Protein AF-A0A975LKQ4-F1 (afdb_monomer_lite)

pLDDT: mean 91.07, std 13.14, range [32.56, 98.69]

Structure (mmCIF, N/CA/C/O backbone):
data_AF-A0A975LKQ4-F1
#
_entry.id   AF-A0A975LKQ4-F1
#
loop_
_atom_site.group_PDB
_atom_site.id
_atom_site.type_symbol
_atom_site.label_atom_id
_atom_site.label_alt_id
_atom_site.label_comp_id
_atom_site.label_asym_id
_atom_site.label_entity_id
_atom_site.label_seq_id
_atom_site.pdbx_PDB_ins_code
_atom_site.Cartn_x
_atom_site.Cartn_y
_atom_site.Cartn_z
_atom_site.occupancy
_atom_site.B_iso_or_equiv
_atom_site.auth_seq_id
_atom_site.auth_comp_id
_atom_site.auth_asym_id
_atom_site.auth_atom_id
_atom_site.pdbx_PDB_model_num
ATOM 1 N N . MET A 1 1 ? 1.524 -15.321 -10.109 1.00 89.75 1 MET A N 1
ATOM 2 C CA . MET A 1 1 ? 2.190 -14.269 -9.319 1.00 89.75 1 MET A CA 1
ATOM 3 C C . MET A 1 1 ? 1.401 -12.997 -9.518 1.00 89.75 1 MET A C 1
ATOM 5 O O . MET A 1 1 ? 1.255 -12.568 -10.651 1.00 89.75 1 MET A O 1
ATOM 9 N N . ARG A 1 2 ? 0.826 -12.473 -8.449 1.00 96.94 2 ARG A N 1
ATOM 10 C CA . ARG A 1 2 ? -0.035 -11.293 -8.397 1.00 96.94 2 ARG A CA 1
ATOM 11 C C . ARG A 1 2 ? 0.632 -10.290 -7.458 1.00 96.94 2 ARG A C 1
ATOM 13 O O . ARG A 1 2 ? 1.431 -10.698 -6.614 1.00 96.94 2 ARG A O 1
ATOM 20 N N . PHE A 1 3 ? 0.336 -9.003 -7.586 1.00 98.31 3 PHE A N 1
ATOM 21 C CA . PHE A 1 3 ? 0.918 -7.991 -6.699 1.00 98.31 3 PHE A CA 1
ATOM 22 C C . PHE A 1 3 ? -0.169 -7.232 -5.952 1.00 98.31 3 PHE A C 1
ATOM 24 O O . PHE A 1 3 ? -1.154 -6.791 -6.545 1.00 98.31 3 PHE A O 1
ATOM 31 N N . PHE A 1 4 ? 0.041 -7.062 -4.651 1.00 98.56 4 PHE A N 1
ATOM 32 C CA . PHE A 1 4 ? -0.786 -6.240 -3.779 1.00 98.56 4 PHE A CA 1
ATOM 33 C C . PHE A 1 4 ? -0.001 -4.984 -3.397 1.00 98.56 4 PHE A C 1
ATOM 35 O O . PHE A 1 4 ? 0.890 -5.029 -2.551 1.00 98.56 4 PHE A O 1
ATOM 42 N N . ILE A 1 5 ? -0.297 -3.871 -4.066 1.00 98.69 5 ILE A N 1
ATOM 43 C CA . ILE A 1 5 ? 0.370 -2.584 -3.871 1.00 98.69 5 ILE A CA 1
ATOM 44 C C . ILE A 1 5 ? -0.491 -1.727 -2.956 1.00 98.69 5 ILE A C 1
ATOM 46 O O . ILE A 1 5 ? -1.652 -1.482 -3.277 1.00 98.69 5 ILE A O 1
ATOM 50 N N . TRP A 1 6 ? 0.053 -1.243 -1.845 1.00 98.44 6 TRP A N 1
ATOM 51 C CA . TRP A 1 6 ? -0.738 -0.505 -0.862 1.00 98.44 6 TRP A CA 1
ATOM 52 C C . TRP A 1 6 ? 0.052 0.603 -0.170 1.00 98.44 6 TRP A C 1
ATOM 54 O O . TRP A 1 6 ? 1.281 0.552 -0.079 1.00 98.44 6 TRP A O 1
ATOM 64 N N . ASP A 1 7 ? -0.686 1.603 0.305 1.00 97.94 7 ASP A N 1
ATOM 65 C CA . ASP A 1 7 ? -0.182 2.767 1.031 1.00 97.94 7 ASP A CA 1
ATOM 66 C C . ASP A 1 7 ? -1.184 3.188 2.120 1.00 97.94 7 ASP A C 1
ATOM 68 O O . ASP A 1 7 ? -2.395 2.944 2.015 1.00 97.94 7 ASP A O 1
ATOM 72 N N . THR A 1 8 ? -0.687 3.800 3.195 1.00 97.19 8 THR A N 1
ATOM 73 C CA . THR A 1 8 ? -1.501 4.211 4.339 1.00 97.19 8 THR A CA 1
ATOM 74 C C . THR A 1 8 ? -1.323 5.665 4.733 1.00 97.19 8 THR A C 1
ATOM 76 O O . THR A 1 8 ? -0.229 6.188 4.943 1.00 97.19 8 THR A O 1
ATOM 79 N N . GLU A 1 9 ? -2.456 6.275 5.052 1.00 96.81 9 GLU A N 1
ATOM 80 C CA . GLU A 1 9 ? -2.549 7.593 5.643 1.00 96.81 9 GLU A CA 1
ATOM 81 C C . GLU A 1 9 ? -2.710 7.504 7.163 1.00 96.81 9 GLU A C 1
ATOM 83 O O . GLU A 1 9 ? -3.554 6.776 7.699 1.00 96.81 9 GLU A O 1
ATOM 88 N N . ARG A 1 10 ? -1.877 8.264 7.889 1.00 94.88 10 ARG A N 1
ATOM 89 C CA . ARG A 1 10 ? -1.653 8.034 9.323 1.00 94.88 10 ARG A CA 1
ATOM 90 C C . ARG A 1 10 ? -1.728 9.296 10.166 1.00 94.88 10 ARG A C 1
ATOM 92 O O . ARG A 1 10 ? -1.297 10.383 9.791 1.00 94.88 10 ARG A O 1
ATOM 99 N N . ILE A 1 11 ? -2.165 9.118 11.404 1.00 92.31 11 ILE A N 1
ATOM 100 C CA . ILE A 1 11 ? -2.037 10.086 12.486 1.00 92.31 11 ILE A CA 1
ATOM 101 C C . ILE A 1 11 ? -0.830 9.715 13.348 1.00 92.31 11 ILE A C 1
ATOM 103 O O . ILE A 1 11 ? -0.738 8.599 13.863 1.00 92.31 11 ILE A O 1
ATOM 107 N N . LYS A 1 12 ? 0.075 10.685 13.565 1.00 85.81 12 LYS A N 1
ATOM 108 C CA . LYS A 1 12 ? 1.294 10.506 14.381 1.00 85.81 12 LYS A CA 1
ATOM 109 C C . LYS A 1 12 ? 2.088 9.252 13.956 1.00 85.81 12 LYS A C 1
ATOM 111 O O . LYS A 1 12 ? 2.554 8.499 14.808 1.00 85.81 12 LYS A O 1
ATOM 116 N N . ASN A 1 13 ? 2.164 9.007 12.645 1.00 79.12 13 ASN A N 1
ATOM 117 C CA . ASN A 1 13 ? 2.889 7.907 11.992 1.00 79.12 13 ASN A CA 1
ATOM 118 C C . ASN A 1 13 ? 2.483 6.482 12.417 1.00 79.12 13 ASN A C 1
ATOM 120 O O . ASN A 1 13 ? 3.205 5.539 12.118 1.00 79.12 13 ASN A O 1
ATOM 124 N N . THR A 1 14 ? 1.364 6.308 13.128 1.00 81.31 14 THR A N 1
ATOM 125 C CA . THR A 1 14 ? 0.987 5.009 13.717 1.00 81.31 14 THR A CA 1
ATOM 126 C C . THR A 1 14 ? -0.477 4.664 13.509 1.00 81.31 14 THR A C 1
ATOM 128 O O . THR A 1 14 ? -0.771 3.549 13.108 1.00 81.31 14 THR A O 1
ATOM 131 N N . LYS A 1 15 ? -1.402 5.598 13.749 1.00 92.62 15 LYS A N 1
ATOM 132 C CA . LYS A 1 15 ? -2.841 5.336 13.609 1.00 92.62 15 LYS A CA 1
ATOM 133 C C . LYS A 1 15 ? -3.277 5.518 12.160 1.00 92.62 15 LYS A C 1
ATOM 135 O O . LYS A 1 15 ? -3.417 6.659 11.721 1.00 92.62 15 LYS A O 1
ATOM 140 N N . ILE A 1 16 ? -3.449 4.421 11.442 1.00 96.75 16 ILE A N 1
ATOM 141 C CA . ILE A 1 16 ? -3.985 4.383 10.079 1.00 96.75 16 ILE A CA 1
ATOM 142 C C . ILE A 1 16 ? -5.456 4.784 10.157 1.00 96.75 16 ILE A C 1
ATOM 144 O O . ILE A 1 16 ? -6.225 4.145 10.862 1.00 96.75 16 ILE A O 1
ATOM 148 N N . TYR A 1 17 ? -5.820 5.868 9.478 1.00 97.06 17 TYR A N 1
ATOM 149 C CA . TYR A 1 17 ? -7.219 6.299 9.358 1.00 97.06 17 TYR A CA 1
ATOM 150 C C . TYR A 1 17 ? -7.767 6.058 7.951 1.00 97.06 17 TYR A C 1
ATOM 152 O O . TYR A 1 17 ? -8.977 6.091 7.743 1.00 97.06 17 TYR A O 1
ATOM 160 N N . MET A 1 18 ? -6.878 5.840 6.981 1.00 97.56 18 MET A N 1
ATOM 161 C CA . MET A 1 18 ? -7.237 5.556 5.603 1.00 97.56 18 MET A CA 1
ATOM 162 C C . MET A 1 18 ? -6.123 4.740 4.940 1.00 97.56 18 MET A C 1
ATOM 164 O O . MET A 1 18 ? -4.944 4.946 5.226 1.00 97.56 18 MET A O 1
ATOM 168 N N . LEU A 1 19 ? -6.500 3.810 4.073 1.00 98.00 19 LEU A N 1
ATOM 169 C CA . LEU A 1 19 ? -5.607 2.933 3.319 1.00 98.00 19 LEU A CA 1
ATOM 170 C C . LEU A 1 19 ? -6.067 2.920 1.865 1.00 98.00 19 LEU A C 1
ATOM 172 O O . LEU A 1 19 ? -7.265 2.912 1.601 1.00 98.00 19 LEU A O 1
ATOM 176 N N . GLY A 1 20 ? -5.127 2.928 0.930 1.00 98.25 20 GLY A N 1
ATOM 177 C CA . GLY A 1 20 ? -5.391 2.765 -0.494 1.00 98.25 20 GLY A CA 1
ATOM 178 C C . GLY A 1 20 ? -4.618 1.569 -1.020 1.00 98.25 20 GLY A C 1
ATOM 179 O O . GLY A 1 20 ? -3.469 1.364 -0.631 1.00 98.25 20 GLY A O 1
ATOM 180 N N . TYR A 1 21 ? -5.237 0.771 -1.887 1.00 98.62 21 TYR A N 1
ATOM 181 C CA . TYR A 1 21 ? -4.543 -0.349 -2.508 1.00 98.62 21 TYR A CA 1
ATOM 182 C C . TYR A 1 21 ? -4.958 -0.599 -3.952 1.00 98.62 21 TYR A C 1
ATOM 184 O O . TYR A 1 21 ? -6.049 -0.237 -4.398 1.00 98.62 21 TYR A O 1
ATOM 192 N N . ILE A 1 22 ? -4.060 -1.278 -4.656 1.00 98.50 22 ILE A N 1
ATOM 193 C CA . ILE A 1 22 ? -4.209 -1.780 -6.012 1.00 98.50 22 ILE A CA 1
ATOM 194 C C . ILE A 1 22 ? -3.804 -3.241 -5.998 1.00 98.50 22 ILE A C 1
ATOM 196 O O . ILE A 1 22 ? -2.726 -3.600 -5.526 1.00 98.50 22 ILE A O 1
ATOM 200 N N . TYR A 1 23 ? -4.660 -4.073 -6.563 1.00 98.50 23 TYR A N 1
ATOM 201 C CA . TYR A 1 23 ? -4.370 -5.475 -6.781 1.00 98.50 23 TYR A CA 1
ATOM 202 C C . TYR A 1 23 ? -4.253 -5.738 -8.274 1.00 98.50 23 TYR A C 1
ATOM 204 O O . TYR A 1 23 ? -5.128 -5.326 -9.041 1.00 98.50 23 TYR A O 1
ATOM 212 N N . VAL A 1 24 ? -3.168 -6.387 -8.688 1.00 98.44 24 VAL A N 1
ATOM 213 C CA . VAL A 1 24 ? -2.870 -6.635 -10.103 1.00 98.44 24 VAL A CA 1
ATOM 214 C C . VAL A 1 24 ? -2.507 -8.094 -10.352 1.00 98.44 24 VAL A C 1
ATOM 216 O O . VAL A 1 24 ? -1.969 -8.774 -9.472 1.00 98.44 24 VAL A O 1
ATOM 219 N N . ASP A 1 25 ? -2.794 -8.570 -11.560 1.00 97.69 25 ASP A N 1
ATOM 220 C CA . ASP A 1 25 ? -2.409 -9.907 -12.007 1.00 97.69 25 ASP A CA 1
ATOM 221 C C . ASP A 1 25 ? -0.932 -9.989 -12.446 1.00 97.69 25 ASP A C 1
ATOM 223 O O . ASP A 1 25 ? -0.155 -9.040 -12.304 1.00 97.69 25 ASP A O 1
ATOM 227 N N . SER A 1 26 ? -0.528 -11.152 -12.965 1.00 94.75 26 SER A N 1
ATOM 228 C CA . SER A 1 26 ? 0.834 -11.389 -13.463 1.00 94.75 26 SER A CA 1
ATOM 229 C C . SER A 1 26 ? 1.199 -10.567 -14.692 1.00 94.75 26 SER A C 1
ATOM 231 O O . SER A 1 26 ? 2.380 -10.321 -14.919 1.00 94.75 26 SER A O 1
ATOM 233 N N . ASP A 1 27 ? 0.200 -10.146 -15.462 1.00 96.06 27 ASP A N 1
ATOM 234 C CA . ASP A 1 27 ? 0.368 -9.331 -16.663 1.00 96.06 27 ASP A CA 1
ATOM 235 C C . ASP A 1 27 ? 0.266 -7.831 -16.332 1.00 96.06 27 ASP A C 1
ATOM 237 O O . ASP A 1 27 ? 0.247 -6.981 -17.225 1.00 96.06 27 ASP A O 1
ATOM 241 N N . LEU A 1 28 ? 0.230 -7.497 -15.034 1.00 96.69 28 LEU A N 1
ATOM 242 C CA . LEU A 1 28 ? 0.083 -6.147 -14.499 1.00 96.69 28 LEU A CA 1
ATOM 243 C C . LEU A 1 28 ? -1.248 -5.488 -14.891 1.00 96.69 28 LEU A C 1
ATOM 245 O O . LEU A 1 28 ? -1.356 -4.260 -14.900 1.00 96.69 28 LEU A O 1
ATOM 249 N N . ASN A 1 29 ? -2.287 -6.272 -15.186 1.00 97.81 29 ASN A N 1
ATOM 250 C CA . ASN A 1 29 ? -3.639 -5.740 -15.305 1.00 97.81 29 ASN A CA 1
ATOM 251 C C . ASN A 1 29 ? -4.206 -5.489 -13.912 1.00 97.81 29 ASN A C 1
ATOM 253 O O . ASN A 1 29 ? -4.091 -6.319 -13.009 1.00 97.81 29 ASN A O 1
ATOM 257 N N . ILE A 1 30 ? -4.860 -4.342 -13.742 1.00 98.12 30 ILE A N 1
ATOM 258 C CA . ILE A 1 30 ? -5.480 -3.986 -12.470 1.00 98.12 30 ILE A CA 1
ATOM 259 C C . ILE A 1 30 ? -6.775 -4.781 -12.290 1.00 98.12 30 ILE A C 1
ATOM 261 O O . ILE A 1 30 ? -7.728 -4.593 -13.042 1.00 98.12 30 ILE A O 1
ATOM 265 N N . LEU A 1 31 ? -6.803 -5.634 -11.266 1.00 97.81 31 LEU A N 1
ATOM 266 C CA . LEU A 1 31 ? -7.961 -6.435 -10.871 1.00 97.81 31 LEU A CA 1
ATOM 267 C C . LEU A 1 31 ? -8.901 -5.650 -9.948 1.00 97.81 31 LEU A C 1
ATOM 269 O O . LEU A 1 31 ? -10.119 -5.754 -10.073 1.00 97.81 31 LEU A O 1
ATOM 273 N N . SER A 1 32 ? -8.348 -4.844 -9.036 1.00 97.44 32 SER A N 1
ATOM 274 C CA . SER A 1 32 ? -9.136 -3.977 -8.153 1.00 97.44 32 SER A CA 1
ATOM 275 C C . SER A 1 32 ? -8.345 -2.772 -7.651 1.00 97.44 32 SER A C 1
ATOM 277 O O . SER A 1 32 ? -7.124 -2.835 -7.511 1.00 97.44 32 SER A O 1
ATOM 279 N N . GLN A 1 33 ? -9.059 -1.694 -7.329 1.00 98.06 33 GLN A N 1
ATOM 280 C CA . GLN A 1 33 ? -8.537 -0.496 -6.671 1.00 98.06 33 GLN A CA 1
ATOM 281 C C . GLN A 1 33 ? -9.527 -0.077 -5.600 1.00 98.06 33 GLN A C 1
ATOM 283 O O . GLN A 1 33 ? -10.708 0.073 -5.910 1.00 98.06 33 GLN A O 1
ATOM 288 N N . ASN A 1 34 ? -9.068 0.120 -4.370 1.00 98.12 34 ASN A N 1
ATOM 289 C CA . ASN A 1 34 ? -9.962 0.455 -3.270 1.00 98.12 34 ASN A CA 1
ATOM 290 C C . ASN A 1 34 ? -9.317 1.457 -2.316 1.00 98.12 34 ASN A C 1
ATOM 292 O O . ASN A 1 34 ? -8.096 1.509 -2.158 1.00 98.12 34 ASN A O 1
ATOM 296 N N . ILE A 1 35 ? -10.179 2.234 -1.663 1.00 98.19 35 ILE A N 1
ATOM 297 C CA . ILE A 1 35 ? -9.845 3.044 -0.495 1.00 98.19 35 ILE A CA 1
ATOM 298 C C . ILE A 1 35 ? -10.644 2.482 0.675 1.00 98.19 35 ILE A C 1
ATOM 300 O O . ILE A 1 35 ? -11.840 2.236 0.541 1.00 98.19 35 ILE A O 1
ATOM 304 N N . ILE A 1 36 ? -9.995 2.303 1.818 1.00 98.44 36 ILE A N 1
ATOM 305 C CA . ILE A 1 36 ? -10.619 1.904 3.077 1.00 98.44 36 ILE A CA 1
ATOM 306 C C . ILE A 1 36 ? -10.461 3.057 4.065 1.00 98.44 36 ILE A C 1
ATOM 308 O O . ILE A 1 36 ? -9.371 3.618 4.182 1.00 98.44 36 ILE A O 1
ATOM 312 N N . ILE A 1 37 ? -11.524 3.413 4.783 1.00 98.38 37 ILE A N 1
ATOM 313 C CA . ILE A 1 37 ? -11.505 4.429 5.845 1.00 98.38 37 ILE A CA 1
ATOM 314 C C . ILE A 1 37 ? -11.926 3.784 7.162 1.00 98.38 37 ILE A C 1
ATOM 316 O O . ILE A 1 37 ? -13.011 3.213 7.249 1.00 98.38 37 ILE A O 1
ATOM 320 N N . ASP A 1 38 ? -11.093 3.937 8.193 1.00 97.81 38 ASP A N 1
ATOM 321 C CA . ASP A 1 38 ? -11.433 3.549 9.564 1.00 97.81 38 ASP A CA 1
ATOM 322 C C . ASP A 1 38 ? -12.160 4.706 10.269 1.00 97.81 38 ASP A C 1
ATOM 324 O O . ASP A 1 38 ? -11.541 5.670 10.730 1.00 97.81 38 ASP A O 1
ATOM 328 N N . ASP A 1 39 ? -13.488 4.605 10.365 1.00 96.25 39 ASP A N 1
ATOM 329 C CA . ASP A 1 39 ? -14.352 5.636 10.959 1.00 96.25 39 ASP A CA 1
ATOM 330 C C . ASP A 1 39 ? -14.274 5.669 12.497 1.00 96.25 39 ASP A C 1
ATOM 332 O O . ASP A 1 39 ? -14.790 6.591 13.129 1.00 96.25 39 ASP A O 1
ATOM 336 N N . SER A 1 40 ? -13.595 4.700 13.126 1.00 96.31 40 SER A N 1
ATOM 337 C CA . SER A 1 40 ? -13.324 4.737 14.570 1.00 96.31 40 SER A CA 1
ATOM 338 C C . SER A 1 40 ? -12.249 5.769 14.940 1.00 96.31 40 SER A C 1
ATOM 340 O O . SER A 1 40 ? -12.128 6.175 16.103 1.00 96.31 40 SER A O 1
ATOM 342 N N . ILE A 1 41 ? -11.461 6.224 13.960 1.00 94.88 41 ILE A N 1
ATOM 343 C CA . ILE A 1 41 ? -10.387 7.188 14.166 1.00 94.88 41 ILE A CA 1
ATOM 344 C C . ILE A 1 41 ? -10.917 8.617 14.024 1.00 94.88 41 ILE A C 1
ATOM 346 O O . ILE A 1 41 ? -11.170 9.114 12.929 1.00 94.88 41 ILE A O 1
ATOM 350 N N . ASP A 1 42 ? -10.994 9.337 15.147 1.00 92.94 42 ASP A N 1
ATOM 351 C CA . ASP A 1 42 ? -11.419 10.739 15.137 1.00 92.94 42 ASP A CA 1
ATOM 352 C C . ASP A 1 42 ? -10.416 11.655 14.403 1.00 92.94 42 ASP A C 1
ATOM 354 O O . ASP A 1 42 ? -9.323 11.986 14.890 1.00 92.94 42 ASP A O 1
ATOM 358 N N . VAL A 1 43 ? -10.836 12.108 13.220 1.00 94.56 43 VAL A N 1
ATOM 359 C CA . VAL A 1 43 ? -10.147 13.102 12.386 1.00 94.56 43 VAL A CA 1
ATOM 360 C C . VAL A 1 43 ? -10.771 14.500 12.471 1.00 94.56 43 VAL A C 1
ATOM 362 O O . VAL A 1 43 ? -10.256 15.427 11.849 1.00 94.56 43 VAL A O 1
ATOM 365 N N . SER A 1 44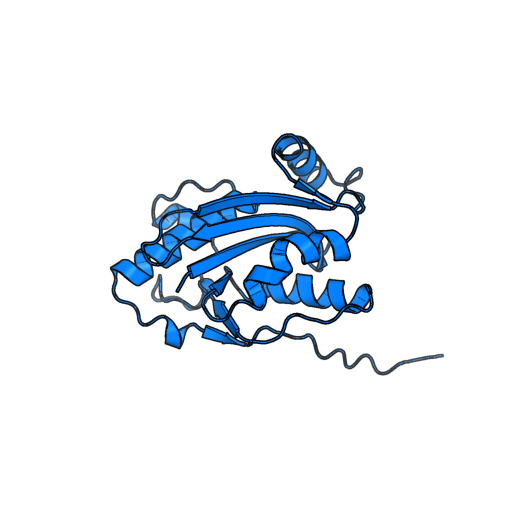 ? -11.851 14.702 13.235 1.00 90.12 44 SER A N 1
ATOM 366 C CA . SER A 1 44 ? -12.682 15.922 13.206 1.00 90.12 44 SER A CA 1
ATOM 367 C C . SER A 1 44 ? -11.919 17.215 13.519 1.00 90.12 44 SER A C 1
ATOM 369 O O . SER A 1 44 ? -12.213 18.267 12.943 1.00 90.12 44 SER A O 1
ATOM 371 N N . ASN A 1 45 ? -10.898 17.115 14.372 1.00 91.75 45 ASN A N 1
ATOM 372 C CA . ASN A 1 45 ? -10.030 18.215 14.797 1.00 91.75 45 ASN A CA 1
ATOM 373 C C . ASN A 1 45 ? -8.757 18.356 13.938 1.00 91.75 45 ASN A C 1
ATOM 375 O O . ASN A 1 45 ? -7.810 19.041 14.327 1.00 91.75 45 ASN A O 1
ATOM 379 N N . ARG A 1 46 ? -8.684 17.674 12.788 1.00 90.69 46 ARG A N 1
ATOM 380 C CA . ARG A 1 46 ? -7.496 17.621 11.926 1.00 90.69 46 ARG A CA 1
ATOM 381 C C . ARG A 1 46 ? -7.844 18.063 10.510 1.00 90.69 46 ARG A C 1
ATOM 383 O O . ARG A 1 46 ? -8.376 17.278 9.737 1.00 90.69 46 ARG A O 1
ATOM 390 N N . ASN A 1 47 ? -7.484 19.296 10.150 1.00 91.81 47 ASN A N 1
ATOM 391 C CA . ASN A 1 47 ? -7.882 19.913 8.876 1.00 91.81 47 ASN A CA 1
ATOM 392 C C . ASN A 1 47 ? -7.598 19.040 7.641 1.00 91.81 47 ASN A C 1
ATOM 394 O O . ASN A 1 47 ? -8.506 18.794 6.852 1.00 91.81 47 ASN A O 1
ATOM 398 N N . ALA A 1 48 ? -6.361 18.554 7.481 1.00 90.94 48 ALA A N 1
ATOM 399 C CA . ALA A 1 48 ? -5.984 17.758 6.311 1.00 90.94 48 ALA A CA 1
ATOM 400 C C . ALA A 1 48 ? -6.630 16.352 6.303 1.00 90.94 48 ALA A C 1
ATOM 402 O O . ALA A 1 48 ? -7.337 16.063 5.339 1.00 90.94 48 ALA A O 1
ATOM 403 N N . PRO A 1 49 ? -6.499 15.512 7.355 1.00 93.38 49 PRO A N 1
ATOM 404 C CA . PRO A 1 49 ? -7.202 14.226 7.430 1.00 93.38 49 PRO A CA 1
ATOM 405 C C . PRO A 1 49 ? -8.721 14.331 7.252 1.00 93.38 49 PRO A C 1
ATOM 407 O O . PRO A 1 49 ? -9.293 13.581 6.470 1.00 93.38 49 PRO A O 1
ATOM 410 N N . LYS A 1 50 ? -9.375 15.305 7.903 1.00 94.94 50 LYS A N 1
ATOM 411 C CA . LYS A 1 50 ? -10.823 15.535 7.777 1.00 94.94 50 LYS A CA 1
ATOM 412 C C . LYS A 1 50 ? -11.237 15.809 6.336 1.00 94.94 50 LYS A C 1
ATOM 414 O O . LYS A 1 50 ? -12.227 15.254 5.873 1.00 94.94 50 LYS A O 1
ATOM 419 N N . ARG A 1 51 ? -10.496 16.676 5.635 1.00 93.81 51 ARG A N 1
ATOM 420 C CA . ARG A 1 51 ? -10.782 17.002 4.233 1.00 93.81 51 ARG A CA 1
ATOM 421 C C . ARG A 1 51 ? -10.716 15.751 3.359 1.00 93.81 51 ARG A C 1
ATOM 423 O O . ARG A 1 51 ? -11.658 15.514 2.619 1.00 93.81 51 ARG A O 1
ATOM 430 N N . LYS A 1 52 ? -9.659 14.946 3.503 1.00 91.75 52 LYS A N 1
ATOM 431 C CA . LYS A 1 52 ? -9.469 13.715 2.720 1.00 91.75 52 LYS A CA 1
ATOM 432 C C . LYS A 1 52 ? -10.541 12.671 3.002 1.00 91.75 52 LYS A C 1
ATOM 434 O O . LYS A 1 52 ? -11.110 12.116 2.074 1.00 91.75 52 LYS A O 1
ATOM 439 N N . VAL A 1 53 ? -10.851 12.438 4.280 1.00 94.75 53 VAL A N 1
ATOM 440 C CA . VAL A 1 53 ? -11.931 11.516 4.652 1.00 94.75 53 VAL A CA 1
ATOM 441 C C . VAL A 1 53 ? -13.234 11.956 3.994 1.00 94.75 53 VAL A C 1
ATOM 443 O O . VAL A 1 53 ? -13.893 11.131 3.382 1.00 94.75 53 VAL A O 1
ATOM 446 N N . ASN A 1 54 ? -13.578 13.247 4.042 1.00 94.69 54 ASN A N 1
ATOM 447 C CA . ASN A 1 54 ? -14.787 13.759 3.392 1.00 94.69 54 ASN A CA 1
ATOM 448 C C . ASN A 1 54 ? -14.761 13.622 1.862 1.00 94.69 54 ASN A C 1
ATOM 450 O O . ASN A 1 54 ? -15.802 13.370 1.264 1.00 94.69 54 ASN A O 1
ATOM 454 N N . GLU A 1 55 ? -13.597 13.808 1.242 1.00 94.69 55 GLU A N 1
ATOM 455 C CA . GLU A 1 55 ? -13.397 13.692 -0.204 1.00 94.69 55 GLU A CA 1
ATOM 456 C C . GLU A 1 55 ? -13.615 12.257 -0.700 1.00 94.69 55 GLU A C 1
ATOM 458 O O . GLU A 1 55 ? -14.346 12.047 -1.666 1.00 94.69 55 GLU A O 1
ATOM 463 N N . PHE A 1 56 ? -13.056 11.267 0.000 1.00 95.06 56 PHE A N 1
ATOM 464 C CA . PHE A 1 56 ? -13.101 9.865 -0.425 1.00 95.06 56 PHE A CA 1
ATOM 465 C C . PHE A 1 56 ? -14.250 9.053 0.183 1.00 95.06 56 PHE A C 1
ATOM 467 O O . PHE A 1 56 ? -14.497 7.935 -0.263 1.00 95.06 56 PHE A O 1
ATOM 474 N N . ARG A 1 57 ? -15.004 9.595 1.153 1.00 94.88 57 ARG A N 1
ATOM 475 C CA . ARG A 1 57 ? -16.033 8.845 1.904 1.00 94.88 57 ARG A CA 1
ATOM 476 C C . ARG A 1 57 ? -17.040 8.108 1.024 1.00 94.88 57 ARG A C 1
ATOM 478 O O . ARG A 1 57 ? -17.454 7.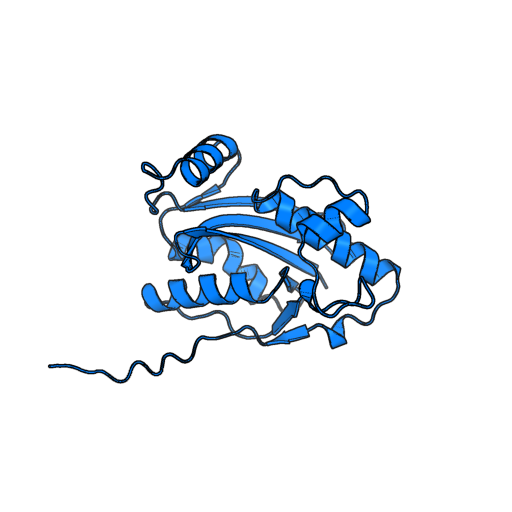012 1.370 1.00 94.88 57 ARG A O 1
ATOM 485 N N . ASN A 1 58 ? -17.445 8.713 -0.091 1.00 95.19 58 ASN A N 1
ATOM 486 C CA . ASN A 1 58 ? -18.491 8.163 -0.959 1.00 95.19 58 ASN A CA 1
ATOM 487 C C . ASN A 1 58 ? -18.005 7.029 -1.872 1.00 95.19 58 ASN A C 1
ATOM 489 O O . ASN A 1 58 ? -18.832 6.361 -2.484 1.00 95.19 58 ASN A O 1
ATOM 493 N N . ILE A 1 59 ? -16.689 6.846 -1.999 1.00 94.62 59 ILE A N 1
ATOM 494 C CA . ILE A 1 59 ? -16.079 5.818 -2.855 1.00 94.62 59 ILE A CA 1
ATOM 495 C C . ILE A 1 59 ? -15.256 4.801 -2.058 1.00 94.62 59 ILE A C 1
ATOM 497 O O . ILE A 1 59 ? -14.727 3.859 -2.638 1.00 94.62 59 ILE A O 1
ATOM 501 N N . ALA A 1 60 ? -15.117 5.012 -0.750 1.00 97.12 60 ALA A N 1
ATOM 502 C CA . ALA A 1 60 ? -14.337 4.165 0.130 1.00 97.12 60 ALA A CA 1
ATOM 503 C C . ALA A 1 60 ? -15.207 3.100 0.805 1.00 97.12 60 ALA A C 1
ATOM 505 O O . ALA A 1 60 ? -16.363 3.348 1.157 1.00 97.12 60 ALA A O 1
ATOM 506 N N . THR A 1 61 ? -14.607 1.945 1.077 1.00 98.00 61 THR A N 1
ATOM 507 C CA . THR A 1 61 ? -15.128 0.991 2.055 1.00 98.00 61 THR A CA 1
ATOM 508 C C . THR A 1 61 ? -14.947 1.589 3.448 1.00 98.00 61 THR A C 1
ATOM 510 O O . THR A 1 61 ? -13.836 1.943 3.846 1.00 98.00 61 THR A O 1
ATOM 513 N N . ILE A 1 62 ? -16.041 1.736 4.192 1.00 98.19 62 ILE A N 1
ATOM 514 C CA . ILE A 1 62 ? -16.010 2.274 5.554 1.00 98.19 62 ILE A CA 1
ATOM 515 C C . ILE A 1 62 ? -16.004 1.109 6.539 1.00 98.19 62 ILE A C 1
ATOM 517 O O . ILE A 1 62 ? -16.909 0.279 6.513 1.00 98.19 62 ILE A O 1
ATOM 521 N N . VAL A 1 63 ? -15.004 1.082 7.415 1.00 98.38 63 VAL A N 1
ATOM 522 C CA . VAL A 1 63 ? -14.819 0.063 8.455 1.00 98.38 63 VAL A CA 1
ATOM 523 C C . VAL A 1 63 ? -14.725 0.715 9.831 1.00 98.38 63 VAL A C 1
ATOM 525 O O . VAL A 1 63 ? -14.514 1.927 9.942 1.00 98.38 63 VAL A O 1
ATOM 528 N N . PHE A 1 64 ? -14.869 -0.077 10.893 1.00 97.44 64 PHE A N 1
ATOM 529 C CA . PHE A 1 64 ? -14.795 0.403 12.267 1.00 97.44 64 PHE A CA 1
ATOM 530 C C . PHE A 1 64 ? -13.714 -0.328 13.077 1.00 97.44 64 PHE A C 1
ATOM 532 O O . PHE A 1 64 ? -13.929 -1.372 13.693 1.00 97.44 64 PHE A O 1
ATOM 539 N N . GLY A 1 65 ? -12.535 0.287 13.139 1.00 96.12 65 GLY A N 1
ATOM 540 C CA . GLY A 1 65 ? -11.388 -0.180 13.906 1.00 96.12 65 GLY A CA 1
ATOM 541 C C . GLY A 1 65 ? -10.394 -1.012 13.098 1.00 96.12 65 GLY A C 1
ATOM 542 O O . GLY A 1 65 ? -10.703 -1.591 12.056 1.00 96.12 65 GLY A O 1
ATOM 543 N N . VAL A 1 66 ? -9.181 -1.132 13.650 1.00 96.38 66 VAL A N 1
ATOM 544 C CA . VAL A 1 66 ? -8.052 -1.816 12.995 1.00 96.38 66 VAL A CA 1
ATOM 545 C C . VAL A 1 66 ? -8.352 -3.266 12.611 1.00 96.38 66 VAL A C 1
ATOM 547 O O . VAL A 1 66 ? -7.819 -3.741 11.616 1.00 96.38 66 VAL A O 1
ATOM 550 N N . LYS A 1 67 ? -9.196 -3.977 13.372 1.00 97.31 67 LYS A N 1
ATOM 551 C CA . LYS A 1 67 ? -9.537 -5.369 13.063 1.00 97.31 67 LYS A CA 1
ATOM 552 C C . LYS A 1 67 ? -10.261 -5.465 11.721 1.00 97.31 67 LYS A C 1
ATOM 554 O O . LYS A 1 67 ? -9.834 -6.236 10.874 1.00 97.31 67 LYS A O 1
ATOM 559 N N . GLU A 1 68 ? -11.322 -4.682 11.540 1.00 98.25 68 GLU A N 1
ATOM 560 C CA . GLU A 1 68 ? -12.095 -4.679 10.295 1.00 98.25 68 GLU A CA 1
ATOM 561 C C . GLU A 1 68 ? -11.249 -4.146 9.136 1.00 98.25 68 GLU A C 1
ATOM 563 O O . GLU A 1 68 ? -11.232 -4.752 8.073 1.00 98.25 68 GLU A O 1
ATOM 568 N N . LEU A 1 69 ? -10.452 -3.093 9.366 1.00 98.12 69 LEU A N 1
ATOM 569 C CA . LEU A 1 69 ? -9.498 -2.606 8.364 1.00 98.12 69 LEU A CA 1
ATOM 570 C C . LEU A 1 69 ? -8.518 -3.696 7.916 1.00 98.12 69 LEU A C 1
ATOM 572 O O . LEU A 1 69 ? -8.219 -3.798 6.730 1.00 98.12 69 LEU A O 1
ATOM 576 N N . PHE A 1 70 ? -7.995 -4.492 8.851 1.00 97.62 70 PHE A N 1
ATOM 577 C CA . PHE A 1 70 ? -7.073 -5.574 8.527 1.00 97.62 70 PHE A CA 1
ATOM 578 C C . PHE A 1 70 ? -7.775 -6.755 7.856 1.00 97.62 70 PHE A C 1
ATOM 580 O O . PHE A 1 70 ? -7.213 -7.326 6.928 1.00 97.62 70 PHE A O 1
ATOM 587 N N . ASP A 1 71 ? -8.991 -7.106 8.280 1.00 97.50 71 ASP A N 1
ATOM 588 C CA . ASP A 1 71 ? -9.774 -8.186 7.671 1.00 97.50 71 ASP A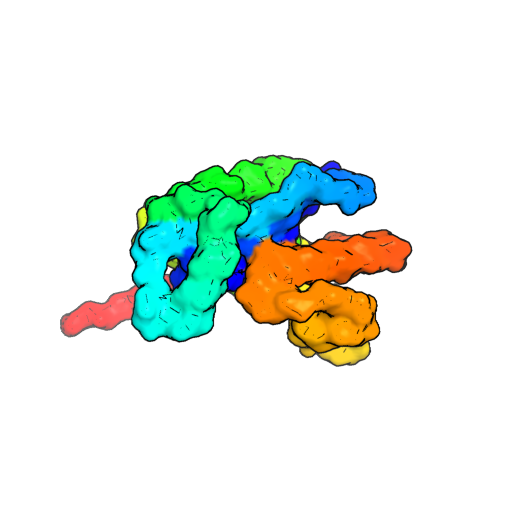 CA 1
ATOM 589 C C . ASP A 1 71 ? -9.993 -7.952 6.162 1.00 97.50 71 ASP A C 1
ATOM 591 O O . ASP A 1 71 ? -9.939 -8.914 5.401 1.00 97.50 71 ASP A O 1
ATOM 595 N N . GLU A 1 72 ? -10.128 -6.697 5.716 1.00 97.88 72 GLU A N 1
ATOM 596 C CA . GLU A 1 72 ? -10.262 -6.331 4.292 1.00 97.88 72 GLU A CA 1
ATOM 597 C C . GLU A 1 72 ? -9.012 -6.611 3.439 1.00 97.88 72 GLU A C 1
ATOM 599 O O . GLU A 1 72 ? -9.106 -6.702 2.215 1.00 97.88 72 GLU A O 1
ATOM 604 N N . ILE A 1 73 ? -7.829 -6.696 4.054 1.00 97.25 73 ILE A N 1
ATOM 605 C CA . ILE A 1 73 ? -6.553 -6.851 3.333 1.00 97.25 73 ILE A CA 1
ATOM 606 C C . ILE A 1 73 ? -5.763 -8.095 3.739 1.00 97.25 73 ILE A C 1
ATOM 608 O O . ILE A 1 73 ? -4.726 -8.380 3.144 1.00 97.25 73 ILE A O 1
ATOM 612 N N . ARG A 1 74 ? -6.220 -8.829 4.760 1.00 96.56 74 ARG A N 1
ATOM 613 C CA . ARG A 1 74 ? -5.494 -9.959 5.351 1.00 96.56 74 ARG A CA 1
ATOM 614 C C . ARG A 1 74 ? -5.143 -11.013 4.311 1.00 96.56 74 ARG A C 1
ATOM 616 O O . ARG A 1 74 ? -4.023 -11.520 4.322 1.00 96.56 74 ARG A O 1
ATOM 623 N N . ASP A 1 75 ? -6.090 -11.329 3.436 1.00 94.56 75 ASP A N 1
ATOM 624 C CA . ASP A 1 75 ? -5.955 -12.430 2.485 1.00 94.56 75 ASP A CA 1
ATOM 625 C C . ASP A 1 75 ? -4.796 -12.174 1.499 1.00 94.56 75 ASP A C 1
ATOM 627 O O . ASP A 1 75 ? -4.042 -13.090 1.172 1.00 94.56 75 ASP A O 1
ATOM 631 N N . PHE A 1 76 ? -4.512 -10.906 1.170 1.00 96.25 76 PHE A N 1
ATOM 632 C CA . PHE A 1 76 ? -3.367 -10.529 0.333 1.00 96.25 76 PHE A CA 1
ATOM 633 C C . PHE A 1 76 ? -1.994 -10.795 0.970 1.00 96.25 76 PHE A C 1
ATOM 635 O O . PHE A 1 76 ? -0.990 -10.782 0.260 1.00 96.25 76 PHE A O 1
ATOM 642 N N . PHE A 1 77 ? -1.921 -11.007 2.287 1.00 94.44 77 PHE A N 1
ATOM 643 C CA . PHE A 1 77 ? -0.666 -11.305 2.988 1.00 94.44 77 PHE A CA 1
ATOM 644 C C . PHE A 1 77 ? -0.428 -12.800 3.217 1.00 94.44 77 PHE A C 1
ATOM 646 O O . PHE A 1 77 ? 0.673 -13.172 3.618 1.00 94.44 77 PHE A O 1
ATOM 653 N N . VAL A 1 78 ? -1.440 -13.646 3.008 1.00 90.75 78 VAL A N 1
ATOM 654 C CA . VAL A 1 78 ? -1.360 -15.096 3.268 1.00 90.75 78 VAL A CA 1
ATOM 655 C C . VAL A 1 78 ? -1.476 -15.945 2.002 1.00 90.75 78 VAL A C 1
ATOM 657 O O . VAL A 1 78 ? -1.188 -17.137 2.050 1.00 90.75 78 VAL A O 1
ATOM 660 N N . GLU A 1 79 ? -1.890 -15.362 0.876 1.00 91.62 79 GLU A N 1
ATOM 661 C CA . GLU A 1 79 ? -1.904 -16.042 -0.420 1.00 91.62 79 GLU A CA 1
ATOM 662 C C . GLU A 1 79 ? -0.482 -16.225 -0.982 1.00 91.62 79 GLU A C 1
ATOM 664 O O . GLU A 1 79 ? 0.218 -15.253 -1.263 1.00 91.62 79 GLU A O 1
ATOM 669 N N . ASP A 1 80 ? -0.081 -17.480 -1.219 1.00 89.19 80 ASP A N 1
ATOM 670 C CA . ASP A 1 80 ? 1.279 -17.856 -1.649 1.00 89.19 80 ASP A CA 1
ATOM 671 C C . ASP A 1 80 ? 1.728 -17.231 -2.982 1.00 89.19 80 ASP A C 1
ATOM 673 O O . ASP A 1 80 ? 2.924 -17.131 -3.264 1.00 89.19 80 ASP A O 1
ATOM 677 N N . ASP A 1 81 ? 0.790 -16.845 -3.844 1.00 93.38 81 ASP A N 1
ATOM 678 C CA . ASP A 1 81 ? 1.083 -16.266 -5.152 1.00 93.38 81 ASP A CA 1
ATOM 679 C C . ASP A 1 81 ? 0.862 -14.749 -5.212 1.00 93.38 81 ASP A C 1
ATOM 681 O O . ASP A 1 81 ? 0.963 -14.183 -6.307 1.00 93.38 81 ASP A O 1
ATOM 685 N N . VAL A 1 82 ? 0.603 -14.095 -4.073 1.00 97.31 82 VAL A N 1
ATOM 686 C CA . VAL A 1 82 ? 0.499 -12.637 -3.945 1.00 97.31 82 VAL A CA 1
ATOM 687 C C . VAL A 1 82 ? 1.771 -12.081 -3.310 1.00 97.31 82 VAL A C 1
ATOM 689 O O . VAL A 1 82 ? 2.187 -12.491 -2.234 1.00 97.31 82 VAL A O 1
ATOM 692 N N . ILE A 1 83 ? 2.392 -11.105 -3.973 1.00 97.44 83 ILE A N 1
ATOM 693 C CA . ILE A 1 83 ? 3.543 -10.369 -3.445 1.00 97.44 83 ILE A CA 1
ATOM 694 C C . ILE A 1 83 ? 3.058 -9.012 -2.927 1.00 97.44 83 ILE A C 1
ATOM 696 O O . ILE A 1 83 ? 2.612 -8.184 -3.731 1.00 97.44 83 ILE A O 1
ATOM 700 N N . PRO A 1 84 ? 3.169 -8.736 -1.616 1.00 98.06 84 PRO A N 1
ATOM 701 C CA . PRO A 1 84 ? 2.910 -7.411 -1.074 1.00 98.06 84 PRO A CA 1
ATOM 702 C C . PRO A 1 84 ? 3.982 -6.411 -1.520 1.00 98.06 84 PRO A C 1
ATOM 704 O O . PRO A 1 84 ? 5.174 -6.726 -1.540 1.00 98.06 84 PRO A O 1
ATOM 707 N N . VAL A 1 85 ? 3.571 -5.188 -1.842 1.00 98.19 85 VAL A N 1
ATOM 708 C CA . VAL A 1 85 ? 4.436 -4.127 -2.367 1.00 98.19 85 VAL A CA 1
ATOM 709 C C . VAL A 1 85 ? 4.115 -2.803 -1.675 1.00 98.19 85 VAL A C 1
ATOM 711 O O . VAL A 1 85 ? 2.957 -2.389 -1.636 1.00 98.19 85 VAL A O 1
ATOM 714 N N . CYS A 1 86 ? 5.145 -2.110 -1.186 1.00 96.19 86 CYS A N 1
ATOM 715 C CA . CYS A 1 86 ? 5.029 -0.767 -0.605 1.00 96.19 86 CYS A CA 1
ATOM 716 C C . CYS A 1 86 ? 6.153 0.146 -1.085 1.00 96.19 86 CYS A C 1
ATOM 718 O O . CYS A 1 86 ? 7.232 -0.304 -1.488 1.00 96.19 86 CYS A O 1
ATOM 720 N N . PHE A 1 87 ? 5.932 1.452 -0.945 1.00 95.12 87 PHE A N 1
ATOM 721 C CA . PHE A 1 87 ? 6.992 2.440 -1.052 1.00 95.12 87 PHE A CA 1
ATOM 722 C C . PHE A 1 87 ? 7.632 2.676 0.322 1.00 95.12 87 PHE A C 1
ATOM 724 O O . PHE A 1 87 ? 7.341 3.659 1.001 1.00 95.12 87 PHE A O 1
ATOM 731 N N . SER A 1 88 ? 8.542 1.779 0.715 1.00 93.00 88 SER A N 1
ATOM 732 C CA . SER A 1 88 ? 9.168 1.657 2.043 1.00 93.00 88 SER A CA 1
ATOM 733 C C . SER A 1 88 ? 8.411 0.804 3.063 1.00 93.00 88 SER A C 1
ATOM 735 O O . SER A 1 88 ? 7.218 0.538 2.974 1.00 93.00 88 SER A O 1
ATOM 737 N N . LYS A 1 89 ? 9.147 0.386 4.095 1.00 93.38 89 LYS A N 1
ATOM 738 C CA . LYS A 1 89 ? 8.669 -0.450 5.206 1.00 93.38 89 LYS A CA 1
ATOM 739 C C . LYS A 1 89 ? 7.705 0.236 6.182 1.00 93.38 89 LYS A C 1
ATOM 741 O O . LYS A 1 89 ? 7.247 -0.397 7.134 1.00 93.38 89 LYS A O 1
ATOM 746 N N . GLU A 1 90 ? 7.485 1.540 6.037 1.00 93.44 90 GLU A N 1
ATOM 747 C CA . GLU A 1 90 ? 6.788 2.337 7.045 1.00 93.44 90 GLU A CA 1
ATOM 748 C C . GLU A 1 90 ? 5.308 1.941 7.179 1.00 93.44 90 GLU A C 1
ATOM 750 O O . GLU A 1 90 ? 4.779 2.002 8.289 1.00 93.44 90 GLU A O 1
ATOM 755 N N . ASP A 1 91 ? 4.645 1.511 6.102 1.00 95.00 91 ASP A N 1
ATOM 756 C CA . ASP A 1 91 ? 3.246 1.048 6.131 1.00 95.00 91 ASP A CA 1
ATOM 757 C C . ASP A 1 91 ? 3.091 -0.219 6.970 1.00 95.00 91 ASP A C 1
ATOM 759 O O . ASP A 1 91 ? 2.268 -0.269 7.887 1.00 95.00 91 ASP A O 1
ATOM 763 N N . PHE A 1 92 ? 3.976 -1.196 6.761 1.00 95.75 92 PHE A N 1
ATOM 764 C 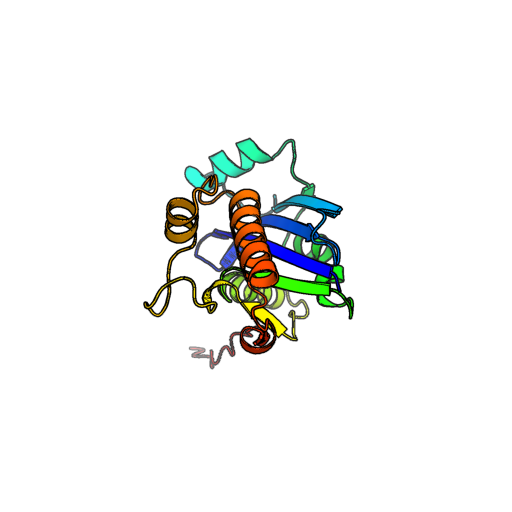CA . PHE A 1 92 ? 4.033 -2.402 7.585 1.00 95.75 92 PHE A CA 1
ATOM 765 C C . PHE A 1 92 ? 4.333 -2.101 9.055 1.00 95.75 92 PHE A C 1
ATOM 767 O O . PHE A 1 92 ? 3.721 -2.700 9.938 1.00 95.75 92 PHE A O 1
ATOM 774 N N . LEU A 1 93 ? 5.238 -1.156 9.346 1.00 94.56 93 LEU A N 1
ATOM 775 C CA . LEU A 1 93 ? 5.504 -0.736 10.726 1.00 94.56 93 LEU A CA 1
ATOM 776 C C . LEU A 1 93 ? 4.244 -0.186 11.403 1.00 94.56 93 LEU A C 1
ATOM 778 O O . LEU A 1 93 ? 3.989 -0.510 12.562 1.00 94.56 93 LEU A O 1
ATOM 782 N N . ALA A 1 94 ? 3.472 0.642 10.698 1.00 94.62 94 ALA A N 1
ATOM 783 C CA . ALA A 1 94 ? 2.244 1.224 11.227 1.00 94.62 94 ALA A CA 1
ATOM 784 C C . ALA A 1 94 ? 1.137 0.178 11.412 1.00 94.62 94 ALA A C 1
ATOM 786 O O . ALA A 1 94 ? 0.471 0.180 12.450 1.00 94.62 94 ALA A O 1
ATOM 787 N N . LEU A 1 95 ? 0.971 -0.733 10.449 1.00 95.88 95 LEU A N 1
ATOM 788 C CA . LEU A 1 95 ? 0.006 -1.828 10.536 1.00 95.88 95 LEU A CA 1
ATOM 789 C C . LEU A 1 95 ? 0.330 -2.747 11.720 1.00 95.88 95 LEU A C 1
ATOM 791 O O . LEU A 1 95 ? -0.490 -2.896 12.625 1.00 95.88 95 LEU A O 1
ATOM 795 N N . ASN A 1 96 ? 1.555 -3.275 11.788 1.00 95.56 96 ASN A N 1
ATOM 796 C CA . ASN A 1 96 ? 1.974 -4.177 12.863 1.00 95.56 96 ASN A CA 1
ATOM 797 C C . ASN A 1 96 ? 1.953 -3.511 14.245 1.00 95.56 96 ASN A C 1
ATOM 799 O O . ASN A 1 96 ? 1.655 -4.173 15.241 1.00 95.56 96 ASN A O 1
ATOM 803 N N . ASP A 1 97 ? 2.242 -2.210 14.340 1.00 93.38 97 ASP A N 1
ATOM 804 C CA . ASP A 1 97 ? 2.093 -1.477 15.599 1.00 93.38 97 ASP A CA 1
ATOM 805 C C . ASP A 1 97 ? 0.629 -1.431 16.059 1.00 93.38 97 ASP A C 1
ATOM 807 O O . ASP A 1 97 ? 0.364 -1.601 17.251 1.00 93.38 97 ASP A O 1
ATOM 811 N N . GLN A 1 98 ? -0.327 -1.227 15.150 1.00 93.56 98 GLN A N 1
ATOM 812 C CA . GLN A 1 98 ? -1.743 -1.196 15.517 1.00 93.56 98 GLN A CA 1
ATOM 813 C C . GLN A 1 98 ? -2.329 -2.576 15.800 1.00 93.56 98 GLN A C 1
ATOM 815 O O . GLN A 1 98 ? -3.089 -2.701 16.760 1.00 93.56 98 GLN A O 1
ATOM 820 N N . LEU A 1 99 ? -1.937 -3.605 15.043 1.00 95.25 99 LEU A N 1
ATOM 821 C CA . LEU A 1 99 ? -2.333 -4.991 15.315 1.00 95.25 99 LEU A CA 1
ATOM 822 C C . LEU A 1 99 ? -1.913 -5.398 16.732 1.00 95.25 99 LEU A C 1
ATOM 824 O O . LEU A 1 99 ? -2.749 -5.823 17.529 1.00 95.25 99 LEU A O 1
ATOM 828 N N . LYS A 1 100 ? -0.663 -5.108 17.119 1.00 93.94 100 LYS A N 1
ATOM 829 C CA . LYS A 1 100 ? -0.188 -5.319 18.497 1.00 93.94 100 LYS A CA 1
ATOM 830 C C . LYS A 1 100 ? -1.003 -4.555 19.535 1.00 93.94 100 LYS A C 1
ATOM 832 O O . LYS A 1 100 ? -1.320 -5.108 20.582 1.00 93.94 100 LYS A O 1
ATOM 837 N N . LEU A 1 101 ? -1.311 -3.279 19.284 1.00 91.88 101 LEU A N 1
ATOM 838 C CA . LEU A 1 101 ? -2.101 -2.464 20.217 1.00 91.88 101 LEU A CA 1
ATOM 839 C C . LEU A 1 101 ? -3.528 -2.999 20.401 1.00 91.88 101 LEU A C 1
ATOM 841 O O . LEU A 1 101 ? -4.116 -2.780 21.458 1.00 91.88 101 LEU A O 1
ATOM 845 N N . ALA A 1 102 ? -4.059 -3.703 19.403 1.00 92.94 102 ALA A N 1
ATOM 846 C CA . ALA A 1 102 ? -5.356 -4.366 19.447 1.00 92.94 102 ALA A CA 1
ATOM 847 C C . ALA A 1 102 ? -5.296 -5.830 19.929 1.00 92.94 102 ALA A C 1
ATOM 849 O O . ALA A 1 102 ? -6.331 -6.490 19.948 1.00 92.94 102 ALA A O 1
ATOM 850 N N . ASN A 1 103 ? -4.125 -6.331 20.349 1.00 95.25 103 ASN A N 1
ATOM 851 C CA . ASN A 1 103 ? -3.888 -7.744 20.683 1.00 95.25 103 ASN A CA 1
ATOM 852 C C . ASN A 1 103 ? -4.262 -8.708 19.540 1.00 95.25 103 ASN A C 1
ATOM 854 O O . ASN A 1 103 ? -4.825 -9.774 19.783 1.00 95.25 103 ASN A O 1
ATOM 858 N N . LEU A 1 104 ? -3.966 -8.312 18.304 1.00 94.62 104 LEU A N 1
ATOM 859 C CA . LEU A 1 104 ? -4.101 -9.135 17.107 1.00 94.62 104 LEU A CA 1
ATOM 860 C C . LEU A 1 104 ? -2.732 -9.654 16.665 1.00 94.62 104 LEU A C 1
ATOM 862 O O . LEU A 1 104 ? -1.698 -9.040 16.959 1.00 94.62 104 LEU A O 1
ATOM 866 N N . ASP A 1 105 ? -2.747 -10.763 15.931 1.00 93.69 105 ASP A N 1
ATOM 867 C CA . ASP A 1 105 ? -1.552 -11.301 15.291 1.00 93.69 105 ASP A CA 1
ATOM 868 C C . ASP A 1 105 ? -0.994 -10.293 14.285 1.00 93.69 105 ASP A C 1
ATOM 870 O O . ASP A 1 105 ? -1.733 -9.592 13.591 1.00 93.69 105 ASP A O 1
ATOM 874 N N . ILE A 1 106 ? 0.331 -10.191 14.247 1.00 94.88 106 ILE A N 1
ATOM 875 C CA . ILE A 1 106 ? 1.032 -9.300 13.325 1.00 94.88 106 ILE A CA 1
ATOM 876 C C . ILE A 1 106 ? 1.207 -9.955 11.962 1.00 94.88 106 ILE A C 1
ATOM 878 O O . ILE A 1 106 ? 1.204 -11.176 11.841 1.00 94.88 106 ILE A O 1
ATOM 882 N N . VAL A 1 107 ? 1.443 -9.129 10.947 1.00 95.19 107 VAL A N 1
ATOM 883 C CA . VAL A 1 107 ? 1.867 -9.604 9.634 1.00 95.19 107 VAL A CA 1
ATOM 884 C C . VAL A 1 107 ? 3.353 -9.955 9.684 1.00 95.19 107 VAL A C 1
ATOM 886 O O . VAL A 1 107 ? 4.190 -9.127 10.064 1.00 95.19 107 VAL A O 1
ATOM 889 N N . GLU A 1 108 ? 3.668 -11.181 9.283 1.00 93.94 108 GLU A N 1
ATOM 890 C CA . GLU A 1 108 ? 5.023 -11.711 9.122 1.00 93.94 108 GLU A CA 1
ATOM 891 C C . GLU A 1 108 ? 5.305 -12.011 7.640 1.00 93.94 108 GLU A C 1
ATOM 893 O O . GLU A 1 108 ? 4.402 -11.970 6.810 1.00 93.94 108 GLU A O 1
ATOM 898 N N . GLY A 1 109 ? 6.564 -12.301 7.299 1.00 94.00 109 GLY A N 1
ATOM 899 C CA . GLY A 1 109 ? 6.978 -12.640 5.935 1.00 94.00 109 GLY A CA 1
ATOM 900 C C . GLY A 1 109 ? 7.858 -11.573 5.289 1.00 94.00 109 GLY A C 1
ATOM 901 O O . GLY A 1 109 ? 8.695 -10.946 5.949 1.00 94.00 109 GLY A O 1
ATOM 902 N N . SER A 1 110 ? 7.703 -11.387 3.982 1.00 95.62 110 SER A N 1
ATOM 903 C CA . SER A 1 110 ? 8.484 -10.445 3.183 1.00 95.62 110 SER A CA 1
ATOM 904 C C . SER A 1 110 ? 7.604 -9.657 2.220 1.00 95.62 110 SER A C 1
ATOM 906 O O . SER A 1 110 ? 6.480 -10.040 1.909 1.00 95.62 110 SER A O 1
ATOM 908 N N . PHE A 1 111 ? 8.121 -8.523 1.765 1.00 97.44 111 PHE A N 1
ATOM 909 C CA . PHE A 1 111 ? 7.456 -7.662 0.798 1.00 97.44 111 PHE A CA 1
ATOM 910 C C . PHE A 1 111 ? 8.482 -7.055 -0.155 1.00 97.44 111 PHE A C 1
ATOM 912 O O . PHE A 1 111 ? 9.679 -7.015 0.142 1.00 97.44 111 PHE A O 1
ATOM 919 N N . LEU A 1 112 ? 8.010 -6.572 -1.298 1.00 97.38 112 LEU A N 1
ATOM 920 C CA . LEU A 1 112 ? 8.824 -5.853 -2.265 1.00 97.38 112 LEU A CA 1
ATOM 921 C C . LEU A 1 112 ? 8.868 -4.362 -1.905 1.00 97.38 112 LEU A C 1
ATOM 923 O O . LEU A 1 112 ? 7.841 -3.678 -1.926 1.00 97.38 112 LEU A O 1
ATOM 927 N N . ASP A 1 113 ? 10.057 -3.854 -1.583 1.00 96.06 113 ASP A N 1
ATOM 928 C CA . ASP A 1 113 ? 10.255 -2.449 -1.222 1.00 96.06 113 ASP A CA 1
ATOM 929 C C . ASP A 1 113 ? 10.717 -1.636 -2.435 1.00 96.06 113 ASP A C 1
ATOM 931 O O . ASP A 1 113 ? 11.903 -1.607 -2.778 1.00 96.06 113 ASP A O 1
ATOM 935 N N . ILE A 1 114 ? 9.776 -0.921 -3.057 1.00 95.69 114 ILE A N 1
ATOM 936 C CA . ILE A 1 114 ? 10.061 -0.082 -4.227 1.00 95.69 114 ILE A CA 1
ATOM 937 C C . ILE A 1 114 ? 11.051 1.033 -3.881 1.00 95.69 114 ILE A C 1
ATOM 939 O O . ILE A 1 114 ? 11.857 1.413 -4.721 1.00 95.69 114 ILE A O 1
ATOM 943 N N . SER A 1 115 ? 11.078 1.526 -2.639 1.00 92.94 115 SER A N 1
ATOM 944 C CA . SER A 1 115 ? 11.970 2.630 -2.258 1.00 92.94 115 SER A CA 1
ATOM 945 C C . SER A 1 115 ? 13.458 2.262 -2.283 1.00 92.94 115 SER A C 1
ATOM 947 O O . SER A 1 115 ? 14.300 3.159 -2.312 1.00 92.94 115 SER A O 1
ATOM 949 N N . ASN A 1 116 ? 13.787 0.964 -2.281 1.00 90.56 116 ASN A N 1
ATOM 950 C CA . ASN A 1 116 ? 15.163 0.478 -2.387 1.00 90.56 116 ASN A CA 1
ATOM 951 C C . ASN A 1 116 ? 15.586 0.206 -3.840 1.00 90.56 116 ASN A C 1
ATOM 953 O O . ASN A 1 116 ? 16.739 -0.150 -4.071 1.00 90.56 116 ASN A O 1
ATOM 957 N N . MET A 1 117 ? 14.683 0.350 -4.815 1.00 91.12 117 MET A N 1
ATOM 958 C CA . MET A 1 117 ? 15.023 0.182 -6.224 1.00 91.12 117 MET A CA 1
ATOM 959 C C . MET A 1 117 ? 15.843 1.363 -6.742 1.00 91.12 117 MET A C 1
ATOM 961 O O . MET A 1 117 ? 15.596 2.524 -6.416 1.00 91.12 117 MET A O 1
ATOM 965 N N . ASN A 1 118 ? 16.818 1.062 -7.600 1.00 84.62 118 ASN A N 1
ATOM 966 C CA . ASN A 1 118 ? 17.677 2.076 -8.198 1.00 84.62 118 ASN A CA 1
ATOM 967 C C . ASN A 1 118 ? 16.906 2.826 -9.293 1.00 84.62 118 ASN A C 1
ATOM 969 O O . ASN A 1 118 ? 16.792 2.357 -10.428 1.00 84.62 118 ASN A O 1
ATOM 973 N N . PHE A 1 119 ? 16.360 3.988 -8.941 1.00 83.75 119 PHE A N 1
ATOM 974 C CA . PHE A 1 119 ? 15.793 4.949 -9.897 1.00 83.75 119 PHE A CA 1
ATOM 975 C C . PHE A 1 119 ? 16.783 6.064 -10.253 1.00 83.75 119 PHE A C 1
ATOM 977 O O . PHE A 1 119 ? 16.746 6.599 -11.355 1.00 83.75 119 PHE A O 1
ATOM 984 N N . PHE A 1 120 ? 17.698 6.379 -9.334 1.00 77.50 120 PHE A N 1
ATOM 985 C CA . PHE A 1 120 ? 18.752 7.376 -9.495 1.00 77.50 120 PHE A CA 1
ATOM 986 C C . PHE A 1 120 ? 20.083 6.823 -8.979 1.00 77.50 120 PHE A C 1
ATOM 988 O O . PHE A 1 120 ? 20.114 5.805 -8.294 1.00 77.50 120 PHE A O 1
ATOM 995 N N . SER A 1 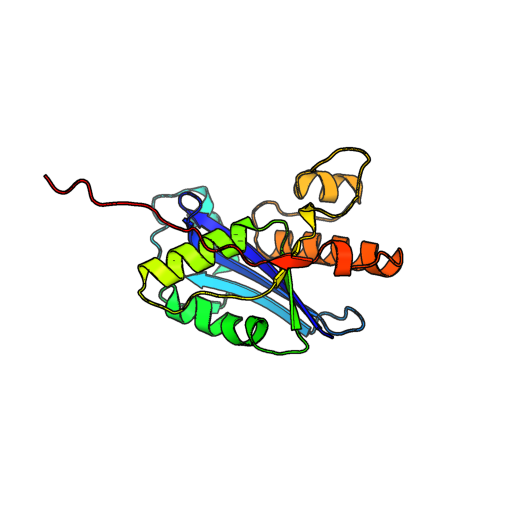121 ? 21.182 7.527 -9.257 1.00 68.00 121 SER A N 1
ATOM 996 C CA . SER A 1 121 ? 22.496 7.249 -8.659 1.00 68.00 121 SER A CA 1
ATOM 997 C C . SER A 1 121 ? 22.592 7.607 -7.165 1.00 68.00 121 SER A C 1
ATOM 999 O O . SER A 1 121 ? 23.651 7.430 -6.572 1.00 68.00 121 SER A O 1
ATOM 1001 N N . GLU A 1 122 ? 21.530 8.159 -6.570 1.00 61.75 122 GLU A N 1
ATOM 1002 C CA . GLU A 1 122 ? 21.453 8.549 -5.155 1.00 61.75 122 GLU A CA 1
ATOM 1003 C C . GLU A 1 122 ? 20.671 7.521 -4.322 1.00 61.75 122 GLU A C 1
ATOM 1005 O O . GLU A 1 122 ? 19.743 6.887 -4.819 1.00 61.75 122 GLU A O 1
ATOM 1010 N N . GLU A 1 123 ? 21.023 7.391 -3.036 1.00 65.44 123 GLU A N 1
ATOM 1011 C CA . GLU A 1 123 ? 20.653 6.231 -2.213 1.00 65.44 123 GLU A CA 1
ATOM 1012 C C . GLU A 1 123 ? 19.165 6.101 -1.854 1.00 65.44 123 GLU A C 1
ATOM 1014 O O . GLU A 1 123 ? 18.741 4.969 -1.654 1.00 65.44 123 GLU A O 1
ATOM 1019 N N . LYS A 1 124 ? 18.358 7.178 -1.777 1.00 71.19 124 LYS A N 1
ATOM 1020 C CA . LYS A 1 124 ? 16.887 7.111 -1.566 1.00 71.19 124 LYS A CA 1
ATOM 1021 C C . LYS A 1 124 ? 16.174 8.365 -2.059 1.00 71.19 124 LYS A C 1
ATOM 1023 O O . LYS A 1 124 ? 16.548 9.479 -1.690 1.00 71.19 124 LYS A O 1
ATOM 1028 N N . VAL A 1 125 ? 15.081 8.196 -2.806 1.00 83.44 125 VAL A N 1
ATOM 1029 C CA . VAL A 1 125 ? 14.289 9.313 -3.346 1.00 83.44 125 VAL A CA 1
ATOM 1030 C C . VAL A 1 125 ? 12.832 9.216 -2.906 1.00 83.44 125 VAL A C 1
ATOM 1032 O O . VAL A 1 125 ? 12.248 8.143 -2.878 1.00 83.44 125 VAL A O 1
ATOM 1035 N N . ALA A 1 126 ? 12.245 10.352 -2.524 1.00 90.06 126 ALA A N 1
ATOM 1036 C CA . ALA A 1 126 ? 10.844 10.424 -2.115 1.00 90.06 126 ALA A CA 1
ATOM 1037 C C . ALA A 1 126 ? 9.895 10.132 -3.291 1.00 90.06 126 ALA A C 1
ATOM 1039 O O . ALA A 1 126 ? 10.159 10.570 -4.413 1.00 90.06 126 ALA A O 1
ATOM 1040 N N . LEU A 1 127 ? 8.752 9.492 -3.012 1.00 93.12 127 LEU A N 1
ATOM 1041 C CA . LEU A 1 127 ? 7.761 9.096 -4.021 1.00 93.12 127 LEU A CA 1
ATOM 1042 C C . LEU A 1 127 ? 7.343 10.263 -4.928 1.00 93.12 127 LEU A C 1
ATOM 1044 O O . LEU A 1 127 ? 7.381 10.141 -6.146 1.00 93.12 127 LEU A O 1
ATOM 1048 N N . GLY A 1 128 ? 7.056 11.433 -4.349 1.00 93.06 128 GLY A N 1
ATOM 1049 C CA . GLY A 1 128 ? 6.665 12.614 -5.128 1.00 93.06 128 GLY A CA 1
ATOM 1050 C C . GLY A 1 128 ? 7.755 13.141 -6.069 1.00 93.06 128 GLY A C 1
ATOM 1051 O O . GLY A 1 128 ? 7.447 13.662 -7.136 1.00 93.06 128 GLY A O 1
ATOM 1052 N N . LYS A 1 129 ? 9.043 12.967 -5.734 1.00 92.25 129 LYS A N 1
ATOM 1053 C CA . LYS A 1 129 ? 10.139 13.324 -6.653 1.00 92.25 129 LYS A CA 1
ATOM 1054 C C . LYS A 1 129 ? 10.215 12.350 -7.830 1.00 92.25 129 LYS A C 1
ATOM 1056 O O . LYS A 1 129 ? 10.447 12.789 -8.951 1.00 92.25 129 LYS A O 1
ATOM 1061 N N . LEU A 1 130 ? 10.007 11.056 -7.576 1.00 93.94 130 LEU A N 1
ATOM 1062 C CA . LEU A 1 130 ? 9.933 10.037 -8.627 1.00 93.94 130 LEU A CA 1
ATOM 1063 C C . LEU A 1 130 ? 8.739 10.285 -9.547 1.00 93.94 130 LEU A C 1
ATOM 1065 O O . LEU A 1 130 ? 8.892 10.225 -10.763 1.00 93.94 130 LEU A O 1
ATOM 1069 N N . ALA A 1 131 ? 7.584 10.629 -8.976 1.00 94.94 131 ALA A N 1
ATOM 1070 C CA . ALA A 1 131 ? 6.391 10.947 -9.745 1.00 94.94 131 ALA A CA 1
ATOM 1071 C C . ALA A 1 131 ? 6.630 12.113 -10.714 1.00 94.94 131 ALA A C 1
ATOM 1073 O O . ALA A 1 131 ? 6.343 11.988 -11.899 1.00 94.94 131 ALA A O 1
ATOM 1074 N N . ILE A 1 132 ? 7.240 13.206 -10.238 1.00 94.19 132 ILE A N 1
ATOM 1075 C CA . ILE A 1 132 ? 7.615 14.346 -11.089 1.00 94.19 132 ILE A CA 1
ATOM 1076 C C . ILE A 1 132 ? 8.619 13.925 -12.168 1.00 94.19 132 ILE A C 1
ATOM 1078 O O . ILE A 1 132 ? 8.477 14.313 -13.323 1.00 94.19 132 ILE A O 1
ATOM 1082 N N . HIS A 1 133 ? 9.643 13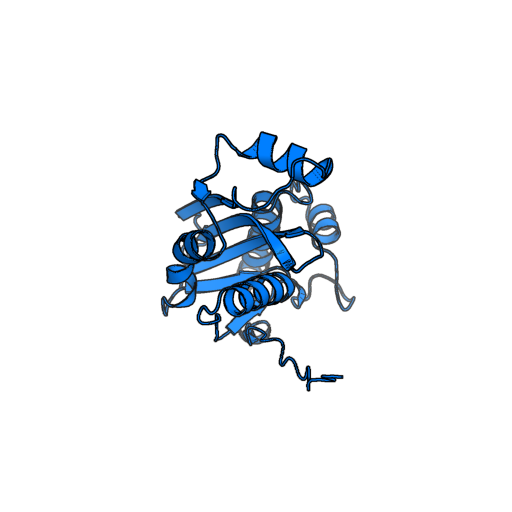.150 -11.802 1.00 92.75 133 HIS A N 1
ATOM 1083 C CA . HIS A 1 133 ? 10.700 12.758 -12.733 1.00 92.75 133 HIS A CA 1
ATOM 1084 C C . HIS A 1 133 ? 10.182 11.908 -13.900 1.00 92.75 133 HIS A C 1
ATOM 1086 O O . HIS A 1 133 ? 10.605 12.111 -15.034 1.00 92.75 133 HIS A O 1
ATOM 1092 N N . TYR A 1 134 ? 9.265 10.984 -13.619 1.00 93.44 134 TYR A N 1
ATOM 1093 C CA . TYR A 1 134 ? 8.690 10.077 -14.613 1.00 93.44 134 TYR A CA 1
ATOM 1094 C C . TYR A 1 134 ? 7.353 10.564 -15.191 1.00 93.44 134 TYR A C 1
ATOM 1096 O O . TYR A 1 134 ? 6.661 9.785 -15.842 1.00 93.44 134 TYR A O 1
ATOM 1104 N N . ASP A 1 135 ? 6.983 11.826 -14.951 1.00 95.44 135 ASP A N 1
ATOM 1105 C CA . ASP A 1 135 ? 5.725 12.434 -15.412 1.00 95.44 135 ASP A CA 1
ATOM 1106 C C . ASP A 1 135 ? 4.478 11.599 -15.049 1.00 95.44 135 ASP A C 1
ATOM 1108 O O . ASP A 1 135 ? 3.541 11.393 -15.823 1.00 95.44 135 ASP A O 1
ATOM 1112 N N . ILE A 1 136 ? 4.477 11.060 -13.830 1.00 95.56 136 ILE A N 1
ATOM 1113 C CA . ILE A 1 136 ? 3.365 10.296 -13.281 1.00 95.56 136 ILE A CA 1
ATOM 1114 C C . ILE A 1 136 ? 2.453 11.257 -12.523 1.00 95.56 136 ILE A C 1
ATOM 1116 O O . ILE A 1 136 ? 2.862 11.865 -11.535 1.00 95.56 136 ILE A O 1
ATOM 1120 N N . GLN A 1 137 ? 1.184 11.337 -12.935 1.00 94.44 137 GLN A N 1
ATOM 1121 C CA . GLN A 1 137 ? 0.166 12.065 -12.176 1.00 94.44 137 GLN A CA 1
ATOM 1122 C C . GLN A 1 137 ? 0.114 11.565 -10.727 1.00 94.44 137 GLN A C 1
ATOM 1124 O O . GLN A 1 137 ? -0.084 10.373 -10.481 1.00 94.44 137 GLN A O 1
ATOM 1129 N N . HIS A 1 138 ? 0.269 12.498 -9.789 1.00 94.50 138 HIS A N 1
ATOM 1130 C CA . HIS A 1 138 ? 0.365 12.210 -8.366 1.00 94.50 138 HIS A CA 1
ATOM 1131 C C . HIS A 1 138 ? -0.402 13.246 -7.552 1.00 94.50 138 HIS A C 1
ATOM 1133 O O . HIS A 1 138 ? -0.072 14.432 -7.561 1.00 94.50 138 HIS A O 1
ATOM 1139 N N . ASP A 1 139 ? -1.428 12.780 -6.850 1.00 92.50 139 ASP A N 1
ATOM 1140 C CA . ASP A 1 139 ? -2.103 13.524 -5.796 1.00 92.50 139 ASP A CA 1
ATOM 1141 C C . ASP A 1 139 ? -1.494 13.105 -4.455 1.00 92.50 139 ASP A C 1
ATOM 1143 O O . ASP A 1 139 ? -1.819 12.058 -3.897 1.00 92.50 139 ASP A O 1
ATOM 1147 N N . ALA A 1 140 ? -0.516 13.879 -3.988 1.00 85.56 140 ALA A N 1
ATOM 1148 C CA . ALA A 1 140 ? 0.262 13.511 -2.815 1.00 85.56 140 ALA A CA 1
ATOM 1149 C C . ALA A 1 140 ? -0.623 13.369 -1.574 1.00 85.56 140 ALA A C 1
ATOM 1151 O O . ALA A 1 140 ? -1.408 14.264 -1.241 1.00 85.56 140 ALA A O 1
ATOM 1152 N N . HIS A 1 141 ? -0.402 12.285 -0.831 1.00 81.88 141 HIS A N 1
ATOM 1153 C CA . HIS A 1 141 ? -1.144 11.955 0.377 1.00 81.88 141 HIS A CA 1
ATOM 1154 C C . HIS A 1 141 ? -2.610 11.539 0.132 1.00 81.88 141 HIS A C 1
ATOM 1156 O O . HIS A 1 141 ? -3.441 11.579 1.049 1.00 81.88 141 HIS A O 1
ATOM 1162 N N . ASN A 1 142 ? -2.956 11.187 -1.103 1.00 93.38 142 ASN A N 1
ATOM 1163 C CA . ASN A 1 142 ? -4.083 10.321 -1.410 1.00 93.38 142 ASN A CA 1
ATOM 1164 C C . ASN A 1 142 ? -3.515 8.898 -1.520 1.00 93.38 142 ASN A C 1
ATOM 1166 O O . ASN A 1 142 ? -2.793 8.624 -2.479 1.00 93.38 142 ASN A O 1
ATOM 1170 N N . PRO A 1 143 ? -3.847 7.979 -0.598 1.00 95.94 143 PRO A N 1
ATOM 1171 C CA . PRO A 1 143 ? -3.138 6.709 -0.500 1.00 95.94 143 PRO A CA 1
ATOM 1172 C C . PRO A 1 143 ? -3.366 5.825 -1.731 1.00 95.94 143 PRO A C 1
ATOM 1174 O O . PRO A 1 143 ? -2.497 5.046 -2.106 1.00 95.94 143 PRO A O 1
ATOM 1177 N N . LEU A 1 144 ? -4.497 5.972 -2.435 1.00 97.19 144 LEU A N 1
ATOM 1178 C CA . LEU A 1 144 ? -4.684 5.278 -3.709 1.00 97.19 144 LEU A CA 1
ATOM 1179 C C . LEU A 1 144 ? -3.812 5.889 -4.813 1.00 97.19 144 LEU A C 1
ATOM 1181 O O . LEU A 1 144 ? -3.258 5.158 -5.631 1.00 97.19 144 LEU A O 1
ATOM 1185 N N . SER A 1 145 ? -3.643 7.215 -4.830 1.00 97.00 145 SER A N 1
ATOM 1186 C CA . SER A 1 145 ? -2.701 7.857 -5.751 1.00 97.00 145 SER A CA 1
ATOM 1187 C C . SER A 1 145 ? -1.253 7.468 -5.444 1.00 97.00 145 SER A C 1
ATOM 1189 O O . SER A 1 145 ? -0.492 7.246 -6.383 1.00 97.00 145 SER A O 1
ATOM 1191 N N . ASP A 1 146 ? -0.870 7.373 -4.171 1.00 97.25 146 ASP A N 1
ATOM 1192 C CA . ASP A 1 146 ? 0.461 6.938 -3.739 1.00 97.25 146 ASP A CA 1
ATOM 1193 C C . ASP A 1 146 ? 0.717 5.467 -4.138 1.00 97.25 146 ASP A C 1
ATOM 1195 O O . ASP A 1 146 ? 1.752 5.139 -4.736 1.00 97.25 146 ASP A O 1
ATOM 1199 N N . ALA A 1 147 ? -0.276 4.588 -3.948 1.00 97.94 147 ALA A N 1
ATOM 1200 C CA . ALA A 1 147 ? -0.240 3.213 -4.444 1.00 97.94 147 ALA A CA 1
ATOM 1201 C C . ALA A 1 147 ? -0.154 3.147 -5.984 1.00 97.94 147 ALA A C 1
ATOM 1203 O O . ALA A 1 147 ? 0.590 2.326 -6.519 1.00 97.94 147 ALA A O 1
ATOM 1204 N N . LEU A 1 148 ? -0.839 4.037 -6.717 1.00 98.00 148 LEU A N 1
ATOM 1205 C CA . LEU A 1 148 ? -0.786 4.110 -8.188 1.00 98.00 148 LEU A CA 1
ATOM 1206 C C . LEU A 1 148 ? 0.599 4.500 -8.701 1.00 98.00 148 LEU A C 1
ATOM 1208 O O . LEU A 1 148 ? 1.069 3.920 -9.684 1.00 98.00 148 LEU A O 1
ATOM 1212 N N . VAL A 1 149 ? 1.263 5.461 -8.053 1.00 97.94 149 VAL A N 1
ATOM 1213 C CA . VAL A 1 149 ? 2.650 5.806 -8.393 1.00 97.94 149 VAL A CA 1
ATOM 1214 C C . VAL A 1 149 ? 3.552 4.604 -8.125 1.00 97.94 149 VAL A C 1
ATOM 1216 O O . VAL A 1 149 ? 4.316 4.211 -9.003 1.00 97.94 149 VAL A O 1
ATOM 1219 N N . THR A 1 150 ? 3.416 3.968 -6.961 1.00 97.88 150 THR A N 1
ATOM 1220 C CA . THR A 1 150 ? 4.194 2.777 -6.585 1.00 97.88 150 THR A CA 1
ATOM 1221 C C . THR A 1 150 ? 4.018 1.635 -7.593 1.00 97.88 150 THR A C 1
ATOM 1223 O O . THR A 1 150 ? 5.002 1.044 -8.035 1.00 97.88 150 THR A O 1
ATOM 1226 N N . TYR A 1 151 ? 2.784 1.376 -8.031 1.00 98.31 151 TYR A N 1
ATOM 1227 C CA . TYR A 1 151 ? 2.465 0.403 -9.076 1.00 98.31 151 TYR A CA 1
ATOM 1228 C C . TYR A 1 151 ? 3.134 0.747 -10.415 1.00 98.31 151 TYR A C 1
ATOM 1230 O O . TYR A 1 151 ? 3.740 -0.121 -11.041 1.00 98.31 151 TYR A O 1
ATOM 1238 N N . LYS A 1 152 ? 3.069 2.009 -10.855 1.00 97.94 152 LYS A N 1
ATOM 1239 C CA . LYS A 1 152 ? 3.713 2.437 -12.106 1.00 97.94 152 LYS A CA 1
ATOM 1240 C C . LYS A 1 152 ? 5.231 2.272 -12.047 1.00 97.94 152 LYS A C 1
ATOM 1242 O O . LYS A 1 152 ? 5.819 1.782 -13.004 1.00 97.94 152 LYS A O 1
ATOM 1247 N N . LEU A 1 153 ? 5.848 2.607 -10.915 1.00 97.12 153 LEU A N 1
ATOM 1248 C CA . LEU A 1 153 ? 7.279 2.400 -10.693 1.00 97.12 153 LEU A CA 1
ATOM 1249 C C . LEU A 1 153 ? 7.656 0.910 -10.724 1.00 97.12 153 LEU A C 1
ATOM 1251 O O . LEU A 1 153 ? 8.645 0.550 -11.360 1.00 97.12 153 LEU A O 1
ATOM 1255 N N . LEU A 1 154 ? 6.857 0.039 -10.098 1.00 97.19 154 LEU A N 1
ATOM 1256 C CA . LEU A 1 154 ? 7.033 -1.415 -10.184 1.00 97.19 154 LEU A CA 1
ATOM 1257 C C . LEU A 1 154 ? 6.949 -1.902 -11.635 1.00 97.19 154 LEU A C 1
ATOM 1259 O O . LEU A 1 154 ? 7.828 -2.630 -12.093 1.00 97.19 154 LEU A O 1
ATOM 1263 N N . LYS A 1 155 ? 5.910 -1.478 -12.363 1.00 97.06 155 LYS A N 1
ATOM 1264 C CA . LYS A 1 155 ? 5.701 -1.846 -13.764 1.00 97.06 155 LYS A CA 1
ATOM 1265 C C . LYS A 1 155 ? 6.905 -1.477 -14.629 1.00 97.06 155 LYS A C 1
ATOM 1267 O O . LYS A 1 155 ? 7.402 -2.329 -15.356 1.00 97.06 155 LYS A O 1
ATOM 1272 N N . MET A 1 156 ? 7.426 -0.261 -14.474 1.00 95.62 156 MET A N 1
ATOM 1273 C CA . MET A 1 156 ? 8.639 0.177 -15.170 1.00 95.62 156 MET A CA 1
ATOM 1274 C C . MET A 1 156 ? 9.831 -0.740 -14.879 1.00 95.62 156 MET A C 1
ATOM 1276 O O . MET A 1 156 ? 10.543 -1.135 -15.795 1.00 95.62 156 MET A O 1
ATOM 1280 N N . LYS A 1 157 ? 10.038 -1.130 -13.616 1.00 94.88 157 LYS A N 1
ATOM 1281 C CA . LYS A 1 157 ? 11.164 -1.996 -13.231 1.00 94.88 157 LYS A CA 1
ATOM 1282 C C . LYS A 1 157 ? 11.033 -3.411 -13.793 1.00 94.88 157 LYS A C 1
ATOM 1284 O O . LYS A 1 157 ? 12.034 -3.999 -14.196 1.00 94.88 157 LYS A O 1
ATOM 1289 N N . ILE A 1 158 ? 9.813 -3.934 -13.883 1.00 95.00 158 ILE A N 1
ATOM 1290 C CA . ILE A 1 158 ? 9.541 -5.210 -14.555 1.00 95.00 158 ILE A CA 1
ATOM 1291 C C . ILE A 1 158 ? 9.841 -5.104 -16.057 1.00 95.00 158 ILE A C 1
ATOM 1293 O O . ILE A 1 158 ? 10.522 -5.970 -16.600 1.00 95.00 158 ILE A O 1
ATOM 1297 N N . GLU A 1 159 ? 9.398 -4.034 -16.720 1.00 94.75 159 GLU A N 1
ATOM 1298 C CA . GLU A 1 159 ? 9.658 -3.787 -18.149 1.00 94.75 159 GLU A CA 1
ATOM 1299 C C . GLU A 1 159 ? 11.158 -3.591 -18.450 1.00 94.75 159 GLU A C 1
ATOM 1301 O O . GLU A 1 159 ? 11.654 -4.024 -19.491 1.00 94.75 159 GLU A O 1
ATOM 1306 N N . GLU A 1 160 ? 11.909 -3.017 -17.507 1.00 94.19 160 GLU A N 1
ATOM 1307 C CA . GLU A 1 160 ? 13.375 -2.914 -17.532 1.00 94.19 160 GLU A CA 1
ATOM 1308 C C . GLU A 1 160 ? 14.092 -4.258 -17.277 1.00 94.19 160 GLU A C 1
ATOM 1310 O O . GLU A 1 160 ? 15.320 -4.316 -17.337 1.00 94.19 160 GLU A O 1
ATOM 1315 N N . ASN A 1 161 ? 13.356 -5.349 -17.028 1.00 93.00 161 ASN A N 1
ATOM 1316 C CA . ASN A 1 161 ? 13.875 -6.669 -16.647 1.00 93.00 161 ASN A CA 1
ATOM 1317 C C . ASN A 1 161 ? 14.728 -6.646 -15.365 1.00 93.00 161 ASN A C 1
ATOM 1319 O O . ASN A 1 161 ? 15.690 -7.407 -15.228 1.00 93.00 161 ASN A O 1
ATOM 1323 N N . VAL A 1 162 ? 14.387 -5.773 -14.411 1.00 92.94 162 VAL A N 1
ATOM 1324 C CA . VAL A 1 162 ? 15.039 -5.742 -13.098 1.00 92.94 162 VAL A CA 1
ATOM 1325 C C . VAL A 1 162 ? 14.689 -7.002 -12.310 1.00 92.94 162 VAL A C 1
ATOM 1327 O O . VAL A 1 162 ? 13.526 -7.399 -12.217 1.00 92.94 162 VAL A O 1
ATOM 1330 N N . ASN A 1 163 ? 15.697 -7.615 -11.687 1.00 93.06 163 ASN A N 1
ATOM 1331 C CA . ASN A 1 163 ? 15.484 -8.749 -10.800 1.00 93.06 163 ASN A CA 1
ATOM 1332 C C . ASN A 1 163 ? 14.839 -8.297 -9.480 1.00 93.06 163 ASN A C 1
ATOM 1334 O O . ASN A 1 163 ? 15.492 -7.717 -8.614 1.00 93.06 163 ASN A O 1
ATOM 1338 N N . LEU A 1 164 ? 13.546 -8.578 -9.313 1.00 93.81 164 LEU A N 1
ATOM 1339 C CA . LEU A 1 164 ? 12.786 -8.131 -8.145 1.00 93.81 164 LEU A CA 1
ATOM 1340 C C . LEU A 1 164 ? 13.250 -8.777 -6.831 1.00 93.81 164 LEU A C 1
ATOM 1342 O O . LEU A 1 164 ? 13.057 -8.172 -5.778 1.00 93.81 164 LEU A O 1
ATOM 1346 N N . SER A 1 165 ? 13.877 -9.963 -6.867 1.00 93.44 165 SER A N 1
ATOM 1347 C CA . SER A 1 165 ? 14.318 -10.662 -5.648 1.00 93.44 165 SER A CA 1
ATOM 1348 C C . SER A 1 165 ? 15.295 -9.842 -4.811 1.00 93.44 165 SER A C 1
ATOM 1350 O O . SER A 1 165 ? 15.321 -9.978 -3.592 1.00 93.44 165 SER A O 1
ATOM 1352 N N . ASP A 1 166 ? 16.065 -8.969 -5.461 1.00 92.25 166 ASP A N 1
ATOM 1353 C CA . ASP A 1 166 ? 17.094 -8.145 -4.824 1.00 92.25 166 ASP A CA 1
ATOM 1354 C C . ASP A 1 166 ? 16.488 -7.032 -3.950 1.00 92.25 166 ASP A C 1
ATOM 1356 O O . ASP A 1 166 ? 17.174 -6.434 -3.122 1.00 92.25 166 ASP A O 1
ATOM 1360 N N . TYR A 1 167 ? 15.186 -6.777 -4.109 1.00 94.38 167 TYR A N 1
ATOM 1361 C CA . TYR A 1 167 ? 14.436 -5.726 -3.419 1.00 94.38 167 TYR A CA 1
ATOM 1362 C C . TYR A 1 167 ? 13.367 -6.280 -2.471 1.00 94.38 167 TYR A C 1
ATOM 1364 O O . TYR A 1 167 ? 12.600 -5.515 -1.879 1.00 94.38 167 TYR A O 1
ATOM 1372 N N . VAL A 1 168 ? 13.309 -7.605 -2.314 1.00 95.69 168 VAL A N 1
ATOM 1373 C CA . VAL A 1 168 ? 12.451 -8.258 -1.327 1.00 95.69 168 VAL A CA 1
ATOM 1374 C C . VAL A 1 168 ? 13.099 -8.130 0.049 1.00 95.69 168 VAL A C 1
ATOM 1376 O O . VAL A 1 168 ? 14.238 -8.541 0.262 1.00 95.69 168 VAL A O 1
ATOM 1379 N N . VAL A 1 169 ? 12.362 -7.573 1.005 1.00 94.88 169 VAL A N 1
ATOM 1380 C CA . VAL A 1 169 ? 12.831 -7.354 2.377 1.00 94.88 169 VAL A CA 1
ATOM 1381 C C . VAL A 1 169 ? 11.851 -7.949 3.384 1.00 94.88 169 VAL A C 1
ATOM 1383 O O . VAL A 1 169 ? 10.665 -8.115 3.103 1.00 94.88 169 VAL A O 1
ATOM 1386 N N . SER A 1 170 ? 12.335 -8.282 4.579 1.00 95.44 170 SER A N 1
ATOM 1387 C CA . SER A 1 170 ? 11.479 -8.816 5.642 1.00 95.44 170 SER A CA 1
ATOM 1388 C C . SER A 1 170 ? 10.514 -7.754 6.169 1.00 95.44 170 SER A C 1
ATOM 1390 O O . SER A 1 170 ? 10.908 -6.608 6.418 1.00 95.44 170 SER A O 1
ATOM 1392 N N . ILE A 1 171 ? 9.262 -8.152 6.398 1.00 94.69 171 ILE A N 1
ATOM 1393 C CA . ILE A 1 171 ? 8.252 -7.303 7.030 1.00 94.69 171 ILE A CA 1
ATOM 1394 C C . ILE A 1 171 ? 8.719 -6.974 8.454 1.00 94.69 171 ILE A C 1
ATOM 1396 O O . ILE A 1 171 ? 9.005 -7.877 9.246 1.00 94.69 171 ILE A O 1
ATOM 1400 N N . PRO A 1 172 ? 8.851 -5.684 8.809 1.00 89.31 172 PRO A N 1
ATOM 1401 C CA . PRO A 1 172 ? 9.402 -5.320 10.095 1.00 89.31 172 PRO A CA 1
ATOM 1402 C C . PRO A 1 172 ? 8.392 -5.525 11.224 1.00 89.31 172 PRO A C 1
ATOM 1404 O O . PRO A 1 172 ? 7.209 -5.189 11.144 1.00 89.31 172 PRO A O 1
ATOM 1407 N N . CYS A 1 173 ? 8.920 -5.960 12.359 1.00 72.00 173 CYS A N 1
ATOM 1408 C CA . CYS A 1 173 ? 8.226 -5.989 13.630 1.00 72.00 173 CYS A CA 1
ATOM 1409 C C . CYS A 1 173 ? 9.030 -5.119 14.601 1.00 72.00 173 CYS A C 1
ATOM 1411 O O . CYS A 1 173 ? 10.185 -5.430 14.890 1.00 72.00 173 CYS A O 1
ATOM 1413 N N . LYS A 1 174 ? 8.466 -4.015 15.122 1.00 62.50 174 LYS A N 1
ATOM 1414 C CA . LYS A 1 174 ? 9.144 -3.281 16.208 1.00 62.50 174 LYS A CA 1
ATOM 1415 C C . LYS A 1 174 ? 9.300 -4.216 17.406 1.00 62.50 174 LYS A C 1
ATOM 1417 O O . LYS A 1 174 ? 8.315 -4.504 18.093 1.00 62.50 174 LYS A O 1
ATOM 1422 N N . SER A 1 175 ? 10.517 -4.672 17.685 1.00 45.59 175 SER A N 1
ATOM 1423 C CA . SER A 1 175 ? 10.860 -5.247 18.980 1.00 45.59 175 SER A CA 1
ATOM 1424 C C . SER A 1 175 ? 10.797 -4.113 20.004 1.00 45.59 175 SER A C 1
ATOM 1426 O O . SER A 1 175 ? 11.672 -3.257 20.090 1.00 45.59 175 SER A O 1
ATOM 1428 N N . LYS A 1 176 ? 9.702 -4.019 20.761 1.00 46.78 176 LYS A N 1
ATOM 1429 C CA . LYS A 1 176 ? 9.650 -3.079 21.882 1.00 46.78 176 LYS A CA 1
ATOM 1430 C C . LYS A 1 176 ? 10.374 -3.713 23.063 1.00 46.78 176 LYS A C 1
ATOM 1432 O O . LYS A 1 176 ? 9.756 -4.400 23.867 1.00 46.78 176 LYS A O 1
ATOM 1437 N N . THR A 1 177 ? 11.650 -3.388 23.245 1.00 39.91 177 THR A N 1
ATOM 1438 C CA . THR A 1 177 ? 12.212 -3.352 24.600 1.00 39.91 177 THR A CA 1
ATOM 1439 C C . THR A 1 177 ? 11.708 -2.076 25.274 1.00 39.91 177 THR A C 1
ATOM 1441 O O . THR A 1 177 ? 12.424 -1.092 25.409 1.00 39.91 177 THR A O 1
ATOM 1444 N N . LEU A 1 178 ? 10.438 -2.067 25.681 1.00 39.84 178 LEU A N 1
ATOM 1445 C CA . LEU A 1 178 ? 10.001 -1.229 26.794 1.00 39.84 178 LEU A CA 1
ATOM 1446 C C . LEU A 1 178 ? 9.990 -2.136 28.017 1.00 39.84 178 LEU A C 1
ATOM 1448 O O . LEU A 1 178 ? 8.942 -2.599 28.459 1.00 39.84 178 LEU A O 1
ATOM 1452 N N . MET A 1 179 ? 11.187 -2.414 28.543 1.00 32.56 179 MET A N 1
ATOM 1453 C CA . MET A 1 179 ? 11.276 -2.842 29.929 1.00 32.56 179 MET A CA 1
ATOM 1454 C C . MET A 1 179 ? 10.655 -1.740 30.777 1.00 32.56 179 MET A C 1
ATOM 1456 O O . MET A 1 179 ? 11.058 -0.577 30.733 1.00 32.56 179 MET A O 1
ATOM 1460 N N . SER A 1 180 ? 9.615 -2.133 31.496 1.00 35.97 180 SER A N 1
ATOM 1461 C CA . SER A 1 180 ? 8.934 -1.353 32.507 1.00 35.97 180 SER A CA 1
ATOM 1462 C C . SER A 1 180 ? 9.933 -0.602 33.388 1.00 35.97 180 SER A C 1
ATOM 1464 O O . SER A 1 180 ? 10.657 -1.218 34.166 1.00 35.97 180 SER A O 1
ATOM 1466 N N . LYS A 1 181 ? 9.895 0.728 33.368 1.00 42.12 181 LYS A N 1
ATOM 1467 C CA . LYS A 1 181 ? 10.038 1.462 34.624 1.00 42.12 181 LYS A CA 1
ATOM 1468 C C . LYS A 1 181 ? 8.630 1.647 35.173 1.00 42.12 181 LYS A C 1
ATOM 1470 O O . LYS A 1 181 ? 7.930 2.589 34.818 1.00 42.12 181 LYS A O 1
ATOM 1475 N N . ARG A 1 182 ? 8.182 0.645 35.931 1.00 34.88 182 ARG A N 1
ATOM 1476 C CA . ARG A 1 182 ? 7.119 0.820 36.926 1.00 34.88 182 ARG A CA 1
ATOM 1477 C C . ARG A 1 182 ? 7.756 1.442 38.187 1.00 34.88 182 ARG A C 1
ATOM 1479 O O . ARG A 1 182 ? 8.970 1.301 38.329 1.00 34.88 182 ARG A O 1
ATOM 1486 N N . PRO A 1 183 ? 6.965 2.204 38.963 1.00 44.28 183 PRO A N 1
ATOM 1487 C CA . PRO A 1 183 ? 7.419 3.275 39.857 1.00 44.28 183 PRO A CA 1
ATOM 1488 C C . PRO A 1 183 ? 8.354 2.829 40.979 1.00 44.28 183 PRO A C 1
ATOM 1490 O O . PRO A 1 183 ? 8.237 1.663 41.415 1.00 44.28 183 PRO A O 1
#

Secondary structure (DSSP, 8-state):
-EEEEEEEEEETTTEEEEEEEEEE-TT--EEEEEEEEETTS--TT-HHHHHHHHHHTTTSEEESSHHHHHHTTTHHHH-TTEEEEESSTHHHHHHHHHHHHTTPPPP-SEEEEGGGS-SSSSS---HHHHHHHTT----TT-HHHHHHHHHHHHHHHHHTT--GGGGEEEPP-----------

Sequence (183 aa):
MRFFIWDTERIKNTKIYMLGYIYVDSDLNILSQNIIIDDSIDVSNRNAPKRKVNEFRNIATIVFGVKELFDEIRDFFVEDDVIPVCFSKEDFLALNDQLKLANLDIVEGSFLDISNMNFFSEEKVALGKLAIHYDIQHDAHNPLSDALVTYKLLKMKIEENVNLSDYVVSIPCKSKTLMSKRP

Radius of gyration: 16.64 Å; chains: 1; bounding box: 41×38×58 Å

Foldseek 3Di:
DKEKFKFFDDDPLAHGQKMWIFIADPVRHTPDTAMEGAPQDDCPPPVPVVVLCVVCVVGHHYDHFLVRVCVVCVVLLVDPPYAYEYQDLSRLANSQNRCVVVVHDHRWDKHFHLQCDPPDPDRGDDLVVQCVVVVNDADPSNTNRSSVSRSVSVVVCVVVVHDRVVRIDINDDPPDPPPDPDD